Protein AF-A0A0B6YXM9-F1 (afdb_monomer_lite)

Structure (mmCIF, N/CA/C/O backbone):
data_AF-A0A0B6YXM9-F1
#
_entry.id   AF-A0A0B6YXM9-F1
#
loop_
_atom_site.group_PDB
_atom_site.id
_atom_site.type_symbol
_atom_site.label_atom_id
_atom_site.label_alt_id
_atom_site.label_comp_id
_atom_site.label_asym_id
_atom_site.label_entity_id
_atom_site.label_seq_id
_atom_site.pdbx_PDB_ins_code
_atom_site.Cartn_x
_atom_site.Cartn_y
_atom_site.Cartn_z
_atom_site.occupancy
_atom_site.B_iso_or_equiv
_atom_site.auth_seq_id
_atom_site.auth_comp_id
_atom_site.auth_asym_id
_atom_site.auth_atom_id
_atom_site.pdbx_PDB_model_num
ATOM 1 N N . MET A 1 1 ? -17.964 2.904 11.478 1.00 67.25 1 MET A N 1
ATOM 2 C CA . MET A 1 1 ? -18.731 1.979 12.350 1.00 67.25 1 MET A CA 1
ATOM 3 C C . MET A 1 1 ? -18.541 2.441 13.791 1.00 67.25 1 MET A C 1
ATOM 5 O O . MET A 1 1 ? -17.447 2.890 14.109 1.00 67.25 1 MET A O 1
ATOM 9 N N . LYS A 1 2 ? -19.580 2.427 14.636 1.00 74.88 2 LYS A N 1
ATOM 10 C CA . LYS A 1 2 ? -19.480 2.897 16.030 1.00 74.88 2 LYS A CA 1
ATOM 11 C C . LYS A 1 2 ? -19.154 1.705 16.931 1.00 74.88 2 LYS A C 1
ATOM 13 O O . LYS A 1 2 ? -19.951 0.772 16.985 1.00 74.88 2 LYS A O 1
ATOM 18 N N . LEU A 1 3 ? -18.002 1.728 17.599 1.00 78.81 3 LEU A N 1
ATOM 19 C CA . LEU A 1 3 ? -17.679 0.765 18.655 1.00 78.81 3 LEU A CA 1
ATOM 20 C C . LEU A 1 3 ? -17.989 1.402 20.009 1.00 78.81 3 LEU A C 1
ATOM 22 O O . LEU A 1 3 ? -17.727 2.588 20.218 1.00 78.81 3 LEU A O 1
ATOM 26 N N . PHE A 1 4 ? -18.566 0.616 20.910 1.00 78.75 4 PHE A N 1
ATOM 27 C CA . PHE A 1 4 ? -18.923 1.053 22.253 1.00 78.75 4 PHE A CA 1
ATOM 28 C C . PHE A 1 4 ? -18.535 -0.012 23.276 1.00 78.75 4 PHE A C 1
ATOM 30 O O . PHE A 1 4 ? -18.675 -1.211 23.031 1.00 78.75 4 PHE A O 1
ATOM 37 N N . VAL A 1 5 ? -18.041 0.438 24.428 1.00 83.94 5 VAL A N 1
ATOM 38 C CA . VAL A 1 5 ? -17.722 -0.438 25.561 1.00 83.94 5 VAL A CA 1
ATOM 39 C C . VAL A 1 5 ? -18.918 -0.475 26.500 1.00 83.94 5 VAL A C 1
ATOM 41 O O . VAL A 1 5 ? -19.398 0.571 26.947 1.00 83.94 5 VAL A O 1
ATOM 44 N N . LEU A 1 6 ? -19.382 -1.688 26.805 1.00 87.75 6 LEU A N 1
ATOM 45 C CA . LEU A 1 6 ? -20.463 -1.935 27.752 1.00 87.75 6 LEU A CA 1
ATOM 46 C C . LEU A 1 6 ? -19.897 -2.424 29.089 1.00 87.75 6 LEU A C 1
ATOM 48 O O . LEU A 1 6 ? -19.129 -3.383 29.124 1.00 87.75 6 LEU A O 1
ATOM 52 N N . MET A 1 7 ? -20.326 -1.816 30.194 1.00 87.69 7 MET A N 1
ATOM 53 C CA . MET A 1 7 ? -20.17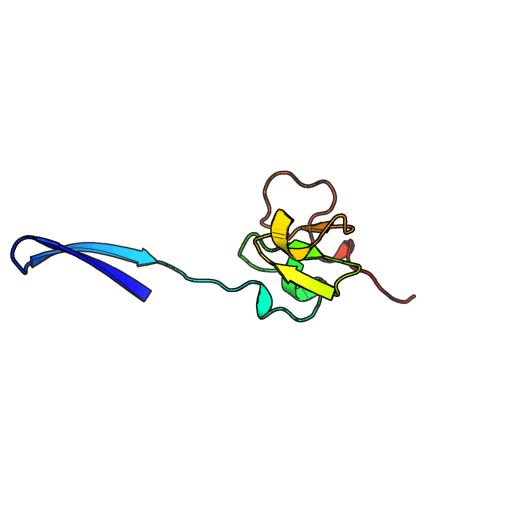2 -2.379 31.540 1.00 87.69 7 MET A CA 1
ATOM 54 C C . MET A 1 7 ? -21.529 -2.387 32.228 1.00 87.69 7 MET A C 1
ATOM 56 O O . MET A 1 7 ? -22.200 -1.358 32.268 1.00 87.69 7 MET A O 1
ATOM 60 N N . ASN A 1 8 ? -21.934 -3.540 32.769 1.00 88.31 8 ASN A N 1
ATOM 61 C CA . ASN A 1 8 ? -23.257 -3.736 33.376 1.00 88.31 8 ASN A CA 1
ATOM 62 C C . ASN A 1 8 ? -24.391 -3.224 32.469 1.00 88.31 8 ASN A C 1
ATOM 64 O O . ASN A 1 8 ? -25.232 -2.444 32.903 1.00 88.31 8 ASN A O 1
ATOM 68 N N . GLU A 1 9 ? -24.353 -3.607 31.188 1.00 85.88 9 GLU A N 1
ATOM 69 C CA . GLU A 1 9 ? -25.359 -3.234 30.177 1.00 85.88 9 GLU A CA 1
ATOM 70 C C . GLU A 1 9 ? -25.441 -1.727 29.863 1.00 85.88 9 GLU A C 1
ATOM 72 O O . GLU A 1 9 ? -26.354 -1.283 29.169 1.00 85.88 9 GLU A O 1
ATOM 77 N N . LYS A 1 10 ? -24.463 -0.929 30.312 1.00 87.19 10 LYS A N 1
ATOM 78 C CA . LYS A 1 10 ? -24.397 0.512 30.054 1.00 87.19 10 LYS A CA 1
ATOM 79 C C . LYS A 1 10 ? -23.221 0.875 29.150 1.00 87.19 10 LYS A C 1
ATOM 81 O O . LYS A 1 10 ? -22.086 0.488 29.418 1.00 87.19 10 LYS A O 1
ATOM 86 N N . GLU A 1 11 ? -23.497 1.660 28.108 1.00 84.31 11 GLU A N 1
ATOM 87 C CA . GLU A 1 11 ? -22.482 2.286 27.251 1.00 84.31 11 GLU A CA 1
ATOM 88 C C . GLU A 1 11 ? -21.699 3.322 28.062 1.00 84.31 11 GLU A C 1
ATOM 90 O O . GLU A 1 11 ? -22.274 4.268 28.605 1.00 84.31 11 GLU A O 1
ATOM 95 N N . LEU A 1 12 ? -20.389 3.114 28.181 1.00 81.75 12 LEU A N 1
ATOM 96 C CA . LEU A 1 12 ? -19.507 4.020 28.917 1.00 81.75 12 LEU A CA 1
ATOM 97 C C . LEU A 1 12 ? -18.849 5.050 28.003 1.00 81.75 12 LEU A C 1
ATOM 99 O O . LEU A 1 12 ? -18.802 6.232 28.331 1.00 81.75 12 LEU A O 1
ATOM 103 N N . VAL A 1 13 ? -18.321 4.586 26.871 1.00 84.44 13 VAL A N 1
ATOM 104 C CA . VAL A 1 13 ? -17.556 5.383 25.908 1.00 84.44 13 VAL A CA 1
ATOM 105 C C . VAL A 1 13 ? -17.843 4.862 24.508 1.00 84.44 13 VAL A C 1
ATOM 107 O O . VAL A 1 13 ? -17.994 3.651 24.309 1.00 84.44 13 VAL A O 1
ATOM 110 N N . HIS A 1 14 ? -17.875 5.781 23.546 1.00 79.69 14 HIS A N 1
ATOM 111 C CA . HIS A 1 14 ? -17.924 5.456 22.133 1.00 79.69 14 HIS A CA 1
ATOM 112 C C . HIS A 1 14 ? -16.911 6.240 21.312 1.00 79.69 14 HIS A C 1
ATOM 114 O O . HIS A 1 14 ? -16.667 7.419 21.566 1.00 79.69 14 HIS A O 1
ATOM 120 N N . GLU A 1 15 ? -16.415 5.611 20.253 1.00 83.31 15 GLU A N 1
ATOM 121 C CA . GLU A 1 15 ? -15.495 6.234 19.308 1.00 83.31 15 GLU A CA 1
ATOM 122 C C . GLU A 1 15 ? -15.817 5.798 17.873 1.00 83.31 15 GLU A C 1
ATOM 124 O O . GLU A 1 15 ? -16.396 4.729 17.628 1.00 83.31 15 GLU A O 1
ATOM 129 N N . THR A 1 16 ? -15.494 6.663 16.913 1.00 84.75 16 THR 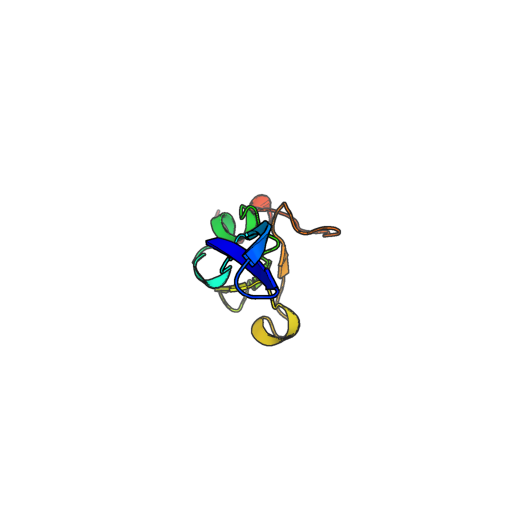A N 1
ATOM 130 C CA . THR A 1 16 ? -15.658 6.354 15.493 1.00 84.75 16 THR A CA 1
ATOM 131 C C . THR A 1 16 ? -14.440 5.581 15.027 1.00 84.75 16 THR A C 1
ATOM 133 O O . THR A 1 16 ? -13.339 6.120 15.000 1.00 84.75 16 THR A O 1
ATOM 136 N N . VAL A 1 17 ? -14.654 4.336 14.606 1.00 85.38 17 VAL A N 1
ATOM 137 C CA . VAL A 1 17 ? -13.607 3.521 13.991 1.00 85.38 17 VAL A CA 1
ATOM 138 C C . VAL A 1 17 ? -13.889 3.378 12.504 1.00 85.38 17 VAL A C 1
ATOM 140 O O . VAL A 1 17 ? -15.025 3.098 12.081 1.00 85.38 17 VAL A O 1
ATOM 143 N N . THR A 1 18 ? -12.837 3.573 11.717 1.00 87.62 18 THR A N 1
ATOM 144 C CA . THR A 1 18 ? -12.868 3.396 10.272 1.00 87.62 18 THR A CA 1
ATOM 145 C C . THR A 1 18 ? -12.107 2.137 9.906 1.00 87.62 18 THR A C 1
ATOM 147 O O . THR A 1 18 ? -10.930 2.002 10.221 1.00 87.62 18 THR A O 1
ATOM 150 N N . PHE A 1 19 ? -12.804 1.222 9.242 1.00 89.69 19 PHE A N 1
ATOM 151 C CA . PHE A 1 19 ? -12.200 0.065 8.601 1.00 89.69 19 PHE A CA 1
ATOM 152 C C . PHE A 1 19 ? -11.905 0.445 7.157 1.00 89.69 19 PHE A C 1
ATOM 154 O O . PHE A 1 19 ? -12.742 1.070 6.502 1.00 89.69 19 PHE A O 1
ATOM 161 N N . PHE A 1 20 ? -10.726 0.081 6.683 1.00 92.00 20 PHE A N 1
ATOM 162 C CA . PHE A 1 20 ? -10.307 0.286 5.308 1.00 92.00 20 PHE A CA 1
ATOM 163 C C . PHE A 1 20 ? -9.785 -1.035 4.753 1.00 92.00 20 PHE A C 1
ATOM 165 O O . PHE A 1 20 ? -9.363 -1.906 5.509 1.00 92.00 20 PHE A O 1
ATOM 172 N N . ASP A 1 21 ? -9.846 -1.168 3.436 1.00 96.06 21 ASP A N 1
ATOM 173 C CA . ASP A 1 21 ? -9.334 -2.317 2.704 1.00 96.06 21 ASP A CA 1
ATOM 174 C C . ASP A 1 21 ? -8.558 -1.773 1.508 1.00 96.06 21 ASP A C 1
ATOM 176 O O . ASP A 1 21 ? -9.137 -1.138 0.623 1.00 96.06 21 ASP A O 1
ATOM 180 N N . CYS A 1 22 ? -7.239 -1.962 1.510 1.00 97.44 22 CYS A N 1
ATOM 181 C CA . CYS A 1 22 ? -6.389 -1.509 0.416 1.00 97.44 22 CYS A CA 1
ATOM 182 C C . CYS A 1 22 ? -6.636 -2.318 -0.867 1.00 97.44 22 CYS A C 1
ATOM 184 O O . CYS A 1 22 ? -6.473 -1.780 -1.964 1.00 97.44 22 CYS A O 1
ATOM 186 N N . GLY A 1 23 ? -7.094 -3.569 -0.756 1.00 97.12 23 GLY A N 1
ATOM 187 C CA . GLY A 1 23 ? -7.321 -4.485 -1.874 1.00 97.12 23 GLY A CA 1
ATOM 188 C C . GLY A 1 23 ? -8.421 -4.046 -2.843 1.00 97.12 23 GLY A C 1
ATOM 189 O O . GLY A 1 23 ? -8.473 -4.535 -3.971 1.00 97.12 23 GLY A O 1
ATOM 190 N N . ILE A 1 24 ? -9.263 -3.078 -2.463 1.00 97.06 24 ILE A N 1
ATOM 191 C CA . ILE A 1 24 ? -10.278 -2.498 -3.359 1.00 97.06 24 ILE A CA 1
ATOM 192 C C . ILE A 1 24 ? -9.655 -1.673 -4.493 1.00 97.06 24 ILE A C 1
ATOM 194 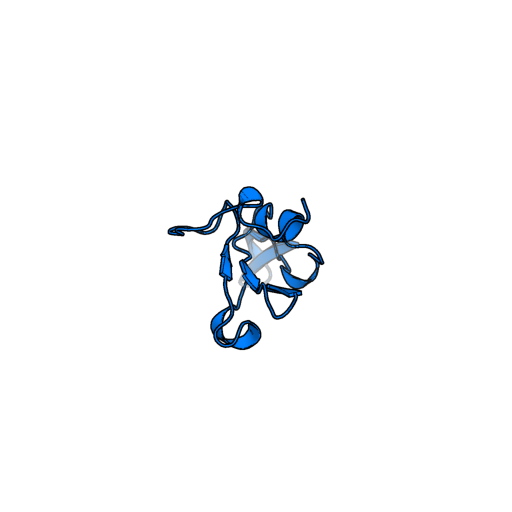O O . ILE A 1 24 ? -10.304 -1.412 -5.509 1.00 97.06 24 ILE A O 1
ATOM 198 N N . HIS A 1 25 ? -8.421 -1.196 -4.312 1.00 97.69 25 HIS A N 1
ATOM 199 C CA . HIS A 1 25 ? -7.753 -0.341 -5.281 1.00 97.69 25 HIS A CA 1
ATOM 200 C C . HIS A 1 25 ? -7.068 -1.192 -6.351 1.00 97.69 25 HIS A C 1
ATOM 202 O O . HIS A 1 25 ? -6.036 -1.813 -6.116 1.00 97.69 25 HIS A O 1
ATOM 208 N N . THR A 1 26 ? -7.612 -1.166 -7.565 1.00 96.38 26 THR A N 1
ATOM 209 C CA . THR A 1 26 ? -7.128 -1.975 -8.695 1.00 96.38 26 THR A CA 1
ATOM 210 C C . THR A 1 26 ? -6.103 -1.262 -9.579 1.00 96.38 26 THR A C 1
ATOM 212 O O . THR A 1 26 ? -5.757 -1.757 -10.647 1.00 96.38 26 THR A O 1
ATOM 215 N N . SER A 1 27 ? -5.643 -0.073 -9.187 1.00 96.88 27 SER A N 1
ATOM 216 C CA . SER A 1 27 ? -4.621 0.673 -9.923 1.00 96.88 27 SER A CA 1
ATOM 217 C C . SER A 1 27 ? -3.656 1.356 -8.969 1.00 96.88 27 SER A C 1
ATOM 219 O O . SER A 1 27 ? -4.057 1.826 -7.900 1.00 96.88 27 SER A O 1
ATOM 221 N N . CYS A 1 28 ? -2.395 1.451 -9.394 1.00 97.44 28 CYS A N 1
ATOM 222 C CA . CYS A 1 28 ? -1.332 2.069 -8.611 1.00 97.44 28 CYS A CA 1
ATOM 223 C C . CYS A 1 28 ? -1.709 3.487 -8.171 1.00 97.44 28 CYS A C 1
ATOM 225 O O . CYS A 1 28 ? -1.700 3.777 -6.981 1.00 97.44 28 CYS A O 1
ATOM 227 N N . SER A 1 29 ? -2.146 4.339 -9.103 1.00 96.56 29 SER A N 1
ATOM 228 C CA . SER A 1 29 ? -2.429 5.746 -8.809 1.00 96.56 29 SER A CA 1
ATOM 229 C C . SER A 1 29 ? -3.523 5.918 -7.754 1.00 96.56 29 SER A C 1
ATOM 231 O O . SER A 1 29 ? -3.386 6.748 -6.859 1.00 96.56 29 SER A O 1
ATOM 233 N N . VAL A 1 30 ? -4.588 5.109 -7.817 1.00 96.88 30 VAL A N 1
ATOM 234 C CA . VAL A 1 30 ? -5.675 5.156 -6.826 1.00 96.88 30 VAL A CA 1
ATOM 235 C C . VAL A 1 30 ? -5.212 4.584 -5.483 1.00 96.88 30 VAL A C 1
ATOM 237 O O . VAL A 1 30 ? -5.488 5.188 -4.452 1.00 96.88 30 VAL A O 1
ATOM 240 N N . CYS A 1 31 ? -4.458 3.479 -5.489 1.00 97.69 31 CYS A N 1
ATOM 241 C CA . CYS A 1 31 ? -3.871 2.886 -4.284 1.00 97.69 31 CYS A CA 1
ATOM 242 C C . CYS A 1 31 ? -2.997 3.896 -3.529 1.00 97.69 31 CYS A C 1
ATOM 244 O O . CYS A 1 31 ? -3.150 4.092 -2.324 1.00 97.69 31 CYS A O 1
ATOM 246 N N . THR A 1 32 ? -2.120 4.594 -4.253 1.00 96.88 32 THR A N 1
ATOM 247 C CA . THR A 1 32 ? -1.165 5.531 -3.657 1.00 96.88 32 THR A CA 1
ATOM 248 C C . THR A 1 32 ? -1.804 6.842 -3.198 1.00 96.88 32 THR A C 1
ATOM 250 O O . THR A 1 32 ? -1.225 7.549 -2.379 1.00 96.88 32 THR A O 1
ATOM 253 N N . LEU A 1 33 ? -2.993 7.173 -3.708 1.00 96.50 33 LEU A N 1
ATOM 254 C CA . LEU A 1 33 ? -3.786 8.330 -3.279 1.00 96.50 33 LEU A CA 1
ATOM 255 C C . LEU A 1 33 ? -4.733 8.012 -2.115 1.00 96.50 33 LEU A C 1
ATOM 257 O O . LEU A 1 33 ? -5.461 8.900 -1.666 1.00 96.50 33 LEU A O 1
ATOM 261 N N . SER A 1 34 ? -4.746 6.767 -1.629 1.00 95.44 34 SER A N 1
ATOM 262 C CA . SER A 1 34 ? -5.561 6.389 -0.481 1.00 95.44 34 SER A CA 1
ATOM 263 C C . SER A 1 34 ? -5.263 7.285 0.722 1.00 95.44 34 SER A C 1
ATOM 265 O O . SER A 1 34 ? -4.121 7.668 0.994 1.00 95.44 34 SER A O 1
ATOM 267 N N . GLN A 1 35 ? -6.316 7.611 1.471 1.00 93.94 35 GLN A N 1
ATOM 268 C CA . GLN A 1 35 ? -6.194 8.320 2.746 1.00 93.94 35 GLN A CA 1
ATOM 269 C C . GLN A 1 35 ? -5.517 7.453 3.819 1.00 93.94 35 GLN A C 1
ATOM 271 O O . GLN A 1 35 ? -5.077 7.968 4.843 1.00 93.94 35 GLN A O 1
ATOM 276 N N . TYR A 1 36 ? -5.425 6.145 3.572 1.00 93.88 36 TYR A N 1
ATOM 277 C CA . TYR A 1 36 ? -4.804 5.165 4.450 1.00 93.88 36 TYR A CA 1
ATOM 278 C C . TYR A 1 36 ? -3.431 4.750 3.917 1.00 93.88 36 TYR A C 1
ATOM 280 O O . TYR A 1 36 ? -3.100 4.962 2.749 1.00 93.88 36 TYR A O 1
ATOM 288 N N . SER A 1 37 ? -2.619 4.150 4.785 1.00 92.75 37 SER A N 1
ATOM 289 C CA . SER A 1 37 ? -1.256 3.707 4.482 1.00 92.75 37 SER A CA 1
ATOM 290 C C . SER A 1 37 ? -1.244 2.426 3.635 1.00 92.75 37 SER A C 1
ATOM 292 O O . SER A 1 37 ? -0.842 1.361 4.101 1.00 92.75 37 SER A O 1
ATOM 294 N N . CYS A 1 38 ? -1.717 2.528 2.396 1.00 96.44 38 CYS A N 1
ATOM 295 C CA . CYS A 1 38 ? -1.667 1.453 1.412 1.00 96.44 38 CYS A CA 1
ATOM 296 C C . CYS A 1 38 ? -0.353 1.485 0.622 1.00 96.44 38 CYS A C 1
ATOM 298 O O . CYS A 1 38 ? 0.260 2.539 0.442 1.00 96.44 38 CYS A O 1
ATOM 300 N N . THR A 1 39 ? 0.069 0.331 0.117 1.00 96.44 39 THR A N 1
ATOM 301 C CA . THR A 1 39 ? 1.254 0.180 -0.732 1.00 96.44 39 THR A CA 1
ATOM 302 C C . THR A 1 39 ? 0.902 -0.630 -1.971 1.00 96.44 39 THR A C 1
ATOM 304 O O . THR A 1 39 ? 0.188 -1.628 -1.897 1.00 96.44 39 THR A O 1
ATOM 307 N N . TRP A 1 40 ? 1.408 -0.196 -3.120 1.00 97.50 40 TRP A N 1
ATOM 308 C CA . TRP A 1 40 ? 1.277 -0.898 -4.386 1.00 97.50 40 TRP A CA 1
ATOM 309 C C . TRP A 1 40 ? 2.495 -1.794 -4.630 1.00 97.50 40 TRP A C 1
ATOM 311 O O . TRP A 1 40 ? 3.630 -1.309 -4.649 1.00 97.50 40 TRP A O 1
ATOM 321 N N . CYS A 1 41 ? 2.258 -3.088 -4.848 1.00 97.12 41 CYS A N 1
ATOM 322 C CA . CYS A 1 41 ? 3.271 -4.035 -5.309 1.00 97.12 41 CYS A CA 1
ATOM 323 C C . CYS A 1 41 ? 3.296 -4.002 -6.853 1.00 97.12 41 CYS A C 1
ATOM 325 O O . CYS A 1 41 ? 2.330 -4.414 -7.505 1.00 97.12 41 CYS A O 1
ATOM 327 N N . VAL A 1 42 ? 4.368 -3.484 -7.461 1.00 95.31 42 VAL A N 1
ATOM 328 C CA . VAL A 1 42 ? 4.411 -3.216 -8.912 1.00 95.31 42 VAL A CA 1
ATOM 329 C C . VAL A 1 42 ? 4.268 -4.480 -9.765 1.00 95.31 42 VAL A C 1
ATOM 331 O O . VAL A 1 42 ? 3.453 -4.495 -10.690 1.00 95.31 42 VAL A O 1
ATOM 334 N N . LYS A 1 43 ? 5.045 -5.528 -9.484 1.00 94.62 43 LYS A N 1
ATOM 335 C CA . LYS A 1 43 ? 5.044 -6.791 -10.239 1.00 94.62 43 LYS A CA 1
ATOM 336 C C . LYS A 1 43 ? 3.781 -7.598 -9.981 1.00 94.62 43 LYS A C 1
ATOM 338 O O . LYS A 1 43 ? 3.282 -8.239 -10.900 1.00 94.62 43 LYS A O 1
ATOM 343 N N . GLN A 1 44 ? 3.277 -7.590 -8.752 1.00 95.62 44 GLN A N 1
ATOM 344 C CA . GLN A 1 44 ? 2.073 -8.346 -8.401 1.00 95.62 44 GLN A CA 1
ATOM 345 C C . GLN A 1 44 ? 0.774 -7.647 -8.775 1.00 95.62 44 GLN A C 1
ATOM 347 O O . GLN A 1 44 ? -0.277 -8.284 -8.780 1.00 95.62 44 GLN A O 1
ATOM 352 N N . HIS A 1 45 ? 0.849 -6.361 -9.112 1.00 95.88 45 HIS A N 1
ATOM 353 C CA . HIS A 1 45 ? -0.287 -5.575 -9.566 1.00 95.88 45 HIS A CA 1
ATOM 354 C C . HIS A 1 45 ? -1.430 -5.524 -8.541 1.00 95.88 45 HIS A C 1
ATOM 356 O O . HIS A 1 45 ? -2.607 -5.615 -8.895 1.00 95.88 45 HIS A O 1
ATOM 362 N N . LEU A 1 46 ? -1.072 -5.402 -7.260 1.00 96.75 46 LEU A N 1
ATOM 363 C CA . LEU A 1 46 ? -2.025 -5.361 -6.156 1.00 96.75 46 LEU A CA 1
ATOM 364 C C . LEU A 1 46 ? -1.702 -4.240 -5.172 1.00 96.75 46 LEU A C 1
ATOM 366 O O . LEU A 1 46 ? -0.546 -3.849 -4.996 1.00 96.75 46 LEU A O 1
ATOM 370 N N . CYS A 1 47 ? -2.749 -3.754 -4.513 1.00 97.88 47 CYS A N 1
ATOM 371 C CA . CYS A 1 47 ? -2.670 -2.796 -3.422 1.00 97.88 47 CYS A CA 1
ATOM 372 C C . CYS A 1 47 ? -2.889 -3.517 -2.089 1.00 97.88 47 CYS A C 1
ATOM 374 O O . CYS A 1 47 ? -3.812 -4.321 -1.967 1.00 97.88 47 CYS A O 1
ATOM 376 N N . THR A 1 48 ? -2.053 -3.243 -1.091 1.00 96.94 48 THR A N 1
ATOM 377 C CA . THR A 1 48 ? -2.126 -3.898 0.221 1.00 96.94 48 THR A CA 1
ATOM 378 C C . THR A 1 48 ? -1.542 -3.025 1.329 1.00 96.94 48 THR A C 1
ATOM 380 O O . THR A 1 48 ? -0.632 -2.226 1.109 1.00 96.94 48 THR A O 1
ATOM 383 N N . GLU A 1 49 ? -2.048 -3.198 2.540 1.00 94.44 49 GLU A N 1
ATOM 384 C CA . GLU A 1 49 ? -1.455 -2.729 3.790 1.00 94.44 49 GLU A CA 1
ATOM 385 C C . GLU A 1 49 ? -0.391 -3.696 4.344 1.00 94.44 49 GLU A C 1
ATOM 387 O O . GLU A 1 49 ? 0.385 -3.319 5.219 1.00 94.44 49 GLU A O 1
ATOM 392 N N . ASN A 1 50 ? -0.329 -4.932 3.836 1.00 94.44 50 ASN A N 1
ATOM 393 C CA . ASN A 1 50 ? 0.513 -6.012 4.352 1.00 94.44 50 ASN A CA 1
ATOM 394 C C . ASN A 1 50 ? 1.553 -6.456 3.309 1.00 94.44 50 ASN A C 1
ATOM 396 O O . ASN A 1 50 ? 1.478 -7.524 2.690 1.00 94.44 50 ASN A O 1
ATOM 400 N N . THR A 1 51 ? 2.540 -5.586 3.104 1.00 93.50 51 THR A N 1
ATOM 401 C CA . THR A 1 51 ? 3.585 -5.736 2.080 1.00 93.50 51 THR A CA 1
ATOM 402 C C . THR A 1 51 ? 4.438 -6.984 2.261 1.00 93.50 51 THR A C 1
ATOM 404 O O . THR A 1 51 ? 4.844 -7.587 1.270 1.00 93.50 51 THR A O 1
ATOM 407 N N . ASP A 1 52 ? 4.689 -7.388 3.506 1.00 92.12 52 ASP A N 1
ATOM 408 C CA . ASP A 1 52 ? 5.585 -8.502 3.830 1.00 92.12 52 ASP A CA 1
ATOM 409 C C . ASP A 1 52 ? 5.018 -9.848 3.377 1.00 92.12 52 ASP A C 1
ATOM 411 O O . ASP A 1 52 ? 5.766 -10.733 2.966 1.00 92.12 52 ASP A O 1
ATOM 415 N N . GLN A 1 53 ? 3.693 -10.002 3.423 1.00 93.19 53 GLN A N 1
ATOM 416 C CA . GLN A 1 53 ? 3.023 -11.238 3.022 1.00 93.19 53 GLN A CA 1
ATOM 417 C C . GLN A 1 53 ? 2.682 -11.259 1.541 1.00 93.19 53 GLN A C 1
ATOM 419 O O . GLN A 1 53 ? 2.806 -12.298 0.889 1.00 93.19 53 GLN A O 1
ATOM 424 N N . HIS A 1 54 ? 2.230 -10.123 1.014 1.00 93.44 54 HIS A N 1
ATOM 425 C CA . HIS A 1 54 ? 1.745 -10.084 -0.349 1.00 93.44 54 HIS A CA 1
ATOM 426 C C . HIS A 1 54 ? 2.891 -9.810 -1.315 1.00 93.44 54 HIS A C 1
ATOM 428 O O . HIS A 1 54 ? 3.137 -10.680 -2.136 1.00 93.44 54 HIS A O 1
ATOM 434 N N . CYS A 1 55 ? 3.691 -8.750 -1.155 1.00 93.44 55 CYS A N 1
ATOM 435 C CA . CYS A 1 55 ? 4.601 -8.278 -2.205 1.00 93.44 55 CYS A CA 1
ATOM 436 C C . CYS A 1 55 ? 5.821 -9.182 -2.518 1.00 93.44 55 CYS A C 1
ATOM 438 O O . CYS A 1 55 ? 6.335 -9.105 -3.625 1.00 93.44 55 CYS A O 1
ATOM 440 N N . ASN A 1 56 ? 6.320 -10.042 -1.618 1.00 88.44 56 ASN A N 1
ATOM 441 C CA . ASN A 1 56 ? 7.427 -10.995 -1.894 1.00 88.44 56 ASN A CA 1
ATOM 442 C C . ASN A 1 56 ? 8.598 -10.438 -2.756 1.00 88.44 56 ASN A C 1
ATOM 444 O O . ASN A 1 56 ? 8.845 -10.895 -3.874 1.00 88.44 56 ASN A O 1
ATOM 448 N N . THR A 1 57 ? 9.342 -9.452 -2.235 1.00 87.69 57 THR A N 1
ATOM 449 C CA . THR A 1 57 ? 10.483 -8.804 -2.936 1.00 87.69 57 THR A CA 1
ATOM 450 C C . THR A 1 57 ? 10.088 -8.012 -4.201 1.00 87.69 57 THR A C 1
ATOM 452 O O . THR A 1 57 ? 10.851 -7.901 -5.172 1.00 87.69 57 THR A O 1
ATOM 455 N N . ASP A 1 58 ? 8.881 -7.445 -4.209 1.00 93.75 58 ASP A N 1
ATOM 456 C CA . ASP A 1 58 ? 8.454 -6.494 -5.237 1.00 93.75 58 ASP A CA 1
ATOM 457 C C . ASP A 1 58 ? 9.168 -5.135 -5.130 1.00 93.75 58 ASP A C 1
ATOM 459 O O . ASP A 1 58 ? 9.752 -4.781 -4.106 1.00 93.75 58 ASP A O 1
ATOM 463 N N . VAL A 1 59 ? 9.065 -4.348 -6.200 1.00 92.62 59 VAL A N 1
ATOM 464 C CA . VAL A 1 59 ? 9.214 -2.897 -6.131 1.00 92.62 59 VAL A CA 1
ATOM 465 C C . VAL A 1 59 ? 7.948 -2.338 -5.486 1.00 92.62 59 VAL A C 1
ATOM 467 O O . VAL A 1 59 ? 6.836 -2.597 -5.952 1.00 92.62 59 VAL A O 1
ATOM 470 N N . LEU A 1 60 ? 8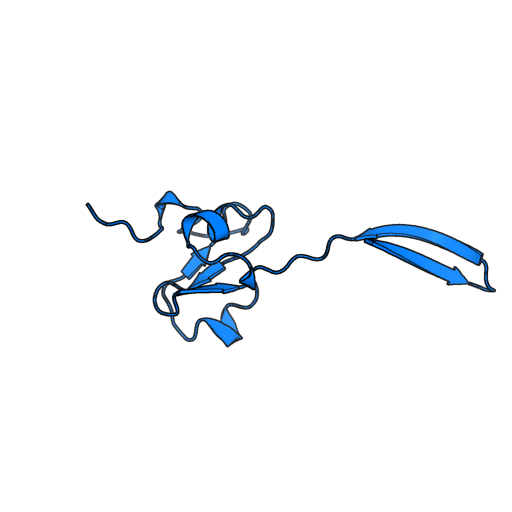.131 -1.589 -4.403 1.00 94.75 60 LEU A N 1
ATOM 471 C CA . LEU A 1 60 ? 7.045 -0.999 -3.631 1.00 94.75 60 LEU A CA 1
ATOM 472 C C . LEU A 1 60 ? 6.867 0.464 -4.012 1.00 94.75 60 LEU A C 1
ATOM 474 O O . LEU A 1 60 ? 7.851 1.194 -4.115 1.00 94.75 60 LEU A O 1
ATOM 478 N N . ILE A 1 61 ? 5.615 0.884 -4.163 1.00 95.94 61 ILE A N 1
ATOM 479 C CA . ILE A 1 61 ? 5.246 2.296 -4.255 1.00 95.94 61 ILE A CA 1
ATOM 480 C C . ILE A 1 61 ? 4.255 2.565 -3.141 1.00 95.94 61 ILE A C 1
ATOM 482 O O . ILE A 1 61 ? 3.154 2.011 -3.111 1.00 95.94 61 ILE A O 1
ATOM 486 N N . THR A 1 62 ? 4.659 3.379 -2.182 1.00 96.06 62 THR A N 1
ATOM 487 C CA . THR A 1 62 ? 3.852 3.624 -0.990 1.00 96.06 62 THR A CA 1
ATOM 488 C C . THR A 1 62 ? 2.843 4.737 -1.240 1.00 96.06 62 THR A C 1
ATOM 490 O O . THR A 1 62 ? 3.096 5.655 -2.021 1.00 96.06 62 THR A O 1
ATOM 493 N N . GLY A 1 63 ? 1.719 4.718 -0.532 1.00 95.06 63 GLY A N 1
ATOM 494 C CA . GLY A 1 63 ? 0.775 5.826 -0.547 1.00 95.06 63 GLY A CA 1
ATOM 495 C C . GLY A 1 63 ? 1.340 7.126 0.019 1.00 95.06 63 GLY A C 1
ATOM 496 O O . GLY A 1 63 ? 2.318 7.135 0.764 1.00 95.06 63 GLY A O 1
ATOM 497 N N . ILE A 1 64 ? 0.689 8.238 -0.320 1.00 93.94 64 ILE A N 1
ATOM 498 C CA . ILE A 1 64 ? 1.058 9.588 0.139 1.00 93.94 64 ILE A CA 1
ATOM 499 C C . ILE A 1 64 ? 0.972 9.749 1.665 1.00 93.94 64 ILE A C 1
ATOM 501 O O . ILE A 1 64 ? 1.618 10.624 2.231 1.00 93.94 64 ILE A O 1
ATOM 505 N N . ASN A 1 65 ? 0.179 8.901 2.326 1.00 90.25 65 ASN A N 1
ATOM 506 C CA . ASN A 1 65 ? 0.002 8.883 3.779 1.00 90.25 65 ASN A CA 1
ATOM 507 C C . ASN A 1 65 ? 0.865 7.814 4.471 1.00 90.25 65 ASN A C 1
ATOM 509 O O . ASN A 1 65 ? 0.738 7.595 5.676 1.00 90.25 65 ASN A O 1
ATOM 513 N N . SER A 1 66 ? 1.737 7.128 3.731 1.00 85.81 66 SER A N 1
ATOM 514 C CA . SER A 1 66 ? 2.679 6.163 4.293 1.00 85.81 66 SER A CA 1
ATOM 515 C C . SER A 1 66 ? 3.912 6.908 4.801 1.00 85.81 66 SER A C 1
ATOM 517 O O . SER A 1 66 ? 4.583 7.557 4.012 1.00 85.81 66 SER A O 1
ATOM 519 N N . GLY A 1 67 ? 4.196 6.810 6.106 1.00 80.56 67 GLY A N 1
ATOM 520 C CA . GLY A 1 67 ? 5.185 7.612 6.848 1.00 80.56 67 GLY A CA 1
ATOM 521 C C . GLY A 1 67 ? 6.521 7.907 6.143 1.00 80.56 67 GLY A C 1
ATOM 522 O O . GLY A 1 67 ? 6.619 8.837 5.351 1.00 80.56 67 GLY A O 1
ATOM 523 N N . ILE A 1 68 ? 7.602 7.204 6.499 1.00 77.38 68 ILE A N 1
ATOM 524 C CA . ILE A 1 68 ? 8.913 7.431 5.866 1.00 77.38 68 ILE A CA 1
ATOM 525 C C . ILE A 1 68 ? 9.002 6.558 4.613 1.00 77.38 68 ILE A C 1
ATOM 527 O O . ILE A 1 68 ? 9.133 5.341 4.721 1.00 77.38 68 ILE A O 1
ATOM 531 N N . SER A 1 69 ? 8.959 7.182 3.434 1.00 83.62 69 SER A N 1
ATOM 532 C CA . SER A 1 69 ? 9.150 6.514 2.144 1.00 83.62 69 SER A CA 1
ATOM 533 C C . SER A 1 69 ? 9.962 7.369 1.177 1.00 83.62 69 SER A C 1
ATOM 535 O O . SER A 1 69 ? 9.857 8.594 1.164 1.00 83.62 69 SER A O 1
ATOM 537 N N . THR A 1 70 ? 10.772 6.709 0.350 1.00 76.81 70 THR A N 1
ATOM 538 C CA . THR A 1 70 ? 11.550 7.324 -0.735 1.00 76.81 70 THR A CA 1
ATOM 539 C C . THR A 1 70 ? 10.795 7.369 -2.064 1.00 76.81 70 THR A C 1
ATOM 541 O O . THR A 1 70 ? 11.262 8.021 -2.993 1.00 76.81 70 THR A O 1
ATOM 544 N N . THR A 1 71 ? 9.647 6.690 -2.167 1.00 81.31 71 THR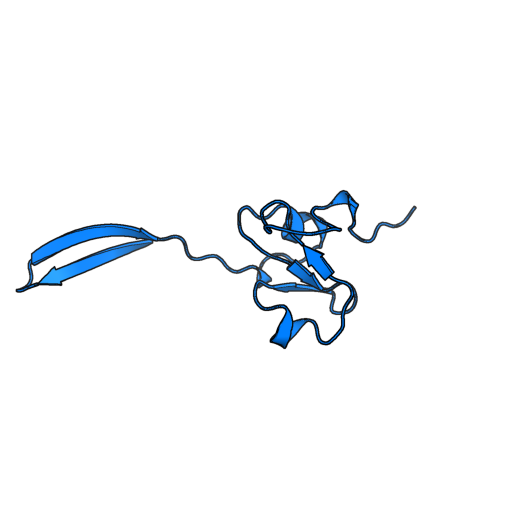 A N 1
ATOM 545 C CA . THR A 1 71 ? 8.799 6.636 -3.375 1.00 81.31 71 THR A CA 1
ATOM 546 C C . THR A 1 71 ? 7.305 6.791 -3.041 1.00 81.31 71 THR A C 1
ATOM 548 O O . THR A 1 71 ? 6.499 5.905 -3.338 1.00 81.31 71 THR A O 1
ATOM 551 N N . PRO A 1 72 ? 6.900 7.878 -2.357 1.00 87.88 72 PRO A N 1
ATOM 552 C CA . PRO A 1 72 ? 5.498 8.095 -2.031 1.00 87.88 72 PRO A CA 1
ATOM 553 C C . PRO A 1 72 ? 4.726 8.621 -3.242 1.00 87.88 72 PRO A C 1
ATOM 555 O O . PRO A 1 72 ? 5.194 9.533 -3.901 1.00 87.88 72 PRO A O 1
ATOM 558 N N . GLY A 1 73 ? 3.516 8.117 -3.475 1.00 91.50 73 GLY A N 1
ATOM 559 C CA . GLY A 1 73 ? 2.541 8.785 -4.338 1.00 91.50 73 GLY A CA 1
ATOM 560 C C . GLY A 1 73 ? 2.455 8.310 -5.796 1.00 91.50 73 GLY A C 1
ATOM 561 O O . GLY A 1 73 ? 3.220 7.453 -6.250 1.00 91.50 73 GLY A O 1
ATOM 562 N N . PRO A 1 74 ? 1.455 8.830 -6.535 1.00 94.38 74 PRO A N 1
ATOM 563 C CA . PRO A 1 74 ? 1.097 8.356 -7.872 1.00 94.38 74 PRO A CA 1
ATOM 564 C C . PRO A 1 74 ? 2.137 8.674 -8.954 1.00 94.38 74 PRO A C 1
ATOM 566 O O . PRO A 1 74 ? 2.112 8.063 -10.021 1.00 94.38 74 PRO A O 1
ATOM 569 N N . GLU A 1 75 ? 3.043 9.617 -8.717 1.00 93.62 75 GLU A N 1
ATOM 570 C CA . GLU A 1 75 ? 4.094 10.025 -9.650 1.00 93.62 75 GLU A CA 1
ATOM 571 C C . GLU A 1 75 ? 5.159 8.943 -9.878 1.00 93.62 75 GLU A C 1
ATOM 573 O O . GLU A 1 75 ? 5.818 8.948 -10.919 1.00 93.62 75 GLU A O 1
ATOM 578 N N . TYR A 1 76 ? 5.291 7.998 -8.942 1.00 95.00 76 TYR A N 1
ATOM 579 C CA . TYR A 1 76 ? 6.187 6.845 -9.053 1.00 95.00 76 TYR A CA 1
ATOM 580 C C . TYR A 1 76 ? 5.510 5.626 -9.695 1.00 95.00 76 TYR A C 1
ATOM 582 O O . TYR A 1 76 ? 6.169 4.610 -9.926 1.00 95.00 76 TYR A O 1
ATOM 590 N N . CYS A 1 77 ? 4.212 5.705 -10.006 1.00 95.94 77 CYS A N 1
ATOM 591 C CA . CYS A 1 77 ? 3.486 4.616 -10.649 1.00 95.94 77 CYS A CA 1
ATOM 592 C C . CYS A 1 77 ? 3.976 4.343 -12.080 1.00 95.94 77 CYS A C 1
ATOM 594 O O . CYS A 1 77 ? 4.283 5.282 -12.820 1.00 95.94 77 CYS A O 1
ATOM 596 N N . PRO A 1 78 ? 3.984 3.068 -12.518 1.00 94.25 78 PRO A N 1
ATOM 597 C CA . PRO A 1 78 ? 4.257 2.727 -13.908 1.00 94.25 78 PRO A CA 1
ATOM 598 C C . PRO A 1 78 ? 3.288 3.445 -14.855 1.00 94.25 78 PRO A C 1
ATOM 600 O O . PRO A 1 78 ? 2.070 3.375 -14.679 1.00 94.25 78 PRO A O 1
ATOM 603 N N . LYS A 1 79 ? 3.835 4.106 -15.875 1.00 89.75 79 LYS A N 1
ATOM 604 C CA . LYS A 1 79 ? 3.104 4.832 -16.921 1.00 89.75 79 LYS A CA 1
ATOM 605 C C . LYS A 1 79 ? 3.701 4.498 -18.288 1.00 89.75 79 LYS A C 1
ATOM 607 O O . LYS A 1 79 ? 4.892 4.210 -18.381 1.00 89.75 79 LYS A O 1
ATOM 612 N N . ILE A 1 80 ? 2.870 4.509 -19.325 1.00 87.00 80 ILE A N 1
ATOM 613 C CA . ILE A 1 80 ? 3.307 4.362 -20.718 1.00 87.00 80 ILE A CA 1
ATOM 614 C C . ILE A 1 80 ? 3.477 5.775 -21.281 1.00 87.00 80 ILE A C 1
ATOM 616 O O . ILE A 1 80 ? 2.563 6.588 -21.134 1.00 87.00 80 ILE A O 1
ATOM 620 N N . GLU A 1 81 ? 4.636 6.053 -21.879 1.00 66.50 81 GLU A N 1
ATOM 621 C CA . GLU A 1 81 ? 4.920 7.279 -22.644 1.00 66.50 81 GLU A CA 1
ATOM 622 C C . GLU A 1 81 ? 4.840 7.020 -24.151 1.00 66.50 81 GLU A C 1
ATOM 624 O O . GLU A 1 81 ? 5.232 5.909 -24.583 1.00 66.50 81 GLU A O 1
#

In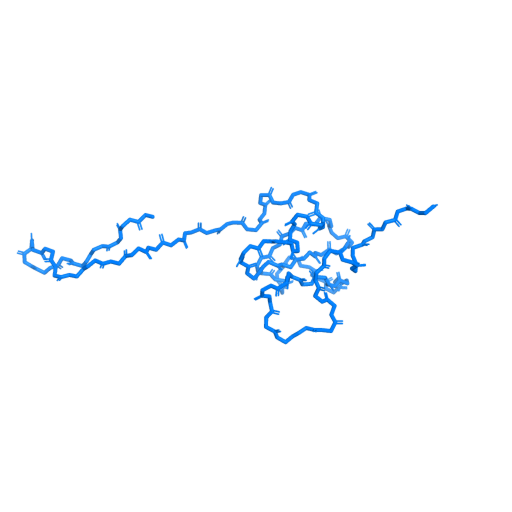terPro domains:
  IPR002165 Plexin repeat [PF01437] (21-54)
  IPR016201 PSI domain [SM00423] (21-78)

pLDDT: mean 90.55, std 7.06, range [66.5, 97.88]

Secondary structure (DSSP, 8-state):
-EEEEEETTEEEEEEE-----GGG--SHHHHHT-SS--EEETTTTEEES-HHHHTSSPPEEE-TTSSS-SSBSGGGS----

Sequence (81 aa):
MKLFVLMNEKELVHETVTFFDCGIHTSCSVCTLSQYSCTWCVKQHLCTENTDQHCNTDVLITGINSGISTTPGPEYCPKIE

Foldseek 3Di:
DKDFDDDPNDTDDIDDDDDDFLQVDQFQQVSQQDPDWWKAFQVQSGIGPCCPPPNVPGDIAIHPNNPDDPHGHDVNGDDDD

Radius of gyration: 16.82 Å; chains: 1; bounding box: 37×21×56 Å

Organism: NCBI:txid1028688